Protein AF-A0A0J1IHY6-F1 (afdb_monomer_lite)

Secondary structure (DSSP, 8-state):
--HHHHHHHHHHHHHHHHHHHHHHHH---HHHHHHHHHHHHHHHHHHHHHHHHHHHHHHHHT---HHHHHHHHHHHHHHHHHHHHHHHHHHH-TTSS--

Structure (mmCIF, N/CA/C/O backbone):
data_AF-A0A0J1IHY6-F1
#
_entry.id   AF-A0A0J1IHY6-F1
#
loop_
_atom_site.group_PDB
_atom_site.id
_atom_site.type_symbol
_atom_site.label_atom_id
_atom_site.label_alt_id
_atom_site.label_comp_id
_atom_site.label_asym_id
_atom_site.label_entity_id
_atom_site.label_seq_id
_atom_site.pdbx_PDB_ins_code
_atom_site.Cartn_x
_atom_site.Cartn_y
_atom_site.Cartn_z
_atom_site.occupancy
_atom_site.B_iso_or_equiv
_atom_site.auth_seq_id
_atom_site.auth_comp_id
_atom_site.auth_asym_id
_atom_site.auth_atom_id
_atom_site.pdbx_PDB_model_num
ATOM 1 N N . MET A 1 1 ? -0.834 1.357 20.479 1.00 64.69 1 MET A N 1
ATOM 2 C CA . MET A 1 1 ? -0.665 2.469 19.507 1.00 64.69 1 MET A CA 1
ATOM 3 C C . MET A 1 1 ? -2.043 2.959 19.083 1.00 64.69 1 MET A C 1
ATOM 5 O O .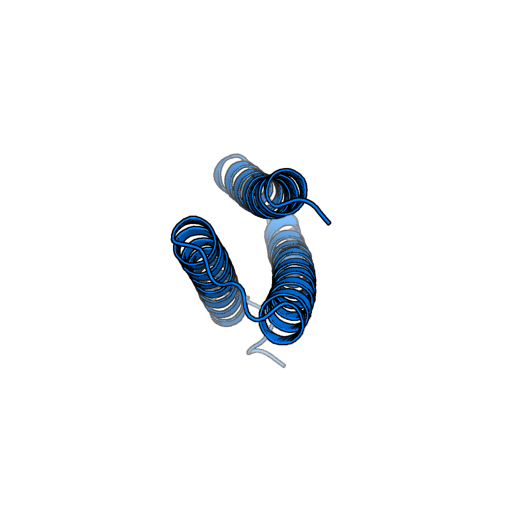 MET A 1 1 ? -2.899 2.114 18.857 1.00 64.69 1 MET A O 1
ATOM 9 N N . SER A 1 2 ? -2.301 4.270 19.049 1.00 80.19 2 SER A N 1
ATOM 10 C CA . SER A 1 2 ? -3.648 4.787 18.749 1.00 80.19 2 SER A CA 1
ATOM 11 C C . SER A 1 2 ? -4.038 4.577 17.280 1.00 80.19 2 SER A C 1
ATOM 13 O O . SER A 1 2 ? -3.172 4.543 16.405 1.00 80.19 2 SER A O 1
ATOM 15 N N . ILE A 1 3 ? -5.344 4.479 17.007 1.00 78.81 3 ILE A N 1
ATOM 16 C CA . ILE A 1 3 ? -5.895 4.321 15.647 1.00 78.81 3 ILE A CA 1
ATOM 17 C C . ILE A 1 3 ? -5.444 5.456 14.709 1.00 78.81 3 ILE A C 1
ATOM 19 O O . ILE A 1 3 ? -5.098 5.207 13.561 1.00 78.81 3 ILE A O 1
ATOM 23 N N . ARG A 1 4 ? -5.328 6.688 15.234 1.00 83.00 4 ARG A N 1
ATOM 24 C CA . ARG A 1 4 ? -4.852 7.867 14.490 1.00 83.00 4 ARG A CA 1
ATOM 25 C C . ARG A 1 4 ? -3.433 7.684 13.956 1.00 83.00 4 ARG A C 1
ATOM 27 O O . ARG A 1 4 ? -3.163 8.039 12.819 1.00 83.00 4 ARG A O 1
ATOM 34 N N . LYS A 1 5 ? -2.538 7.099 14.762 1.00 85.19 5 LYS A N 1
ATOM 35 C CA . LYS A 1 5 ? -1.160 6.824 14.332 1.00 85.19 5 LYS A CA 1
ATOM 36 C C . LYS A 1 5 ? -1.124 5.777 13.217 1.00 85.19 5 LYS A C 1
ATOM 38 O O . LYS A 1 5 ? -0.340 5.921 12.294 1.00 85.19 5 LYS A O 1
ATOM 43 N N . ARG A 1 6 ? -1.988 4.761 13.293 1.00 84.31 6 ARG A N 1
ATOM 44 C CA . ARG A 1 6 ? -2.085 3.689 12.287 1.00 84.31 6 ARG A CA 1
ATOM 45 C C . ARG A 1 6 ? -2.614 4.217 10.951 1.00 84.31 6 ARG A C 1
ATOM 47 O O . ARG A 1 6 ? -2.007 3.955 9.923 1.00 84.31 6 ARG A O 1
ATOM 54 N N . LEU A 1 7 ? -3.669 5.036 10.988 1.00 88.19 7 LEU A N 1
ATOM 55 C CA . LEU A 1 7 ? -4.165 5.766 9.814 1.00 88.19 7 LEU A CA 1
ATOM 56 C C . LEU A 1 7 ? -3.077 6.636 9.185 1.00 88.19 7 LEU A C 1
ATOM 58 O O . LEU A 1 7 ? -2.872 6.583 7.981 1.00 88.19 7 LEU A O 1
ATOM 62 N N . PHE A 1 8 ? -2.365 7.414 10.002 1.00 89.62 8 PHE A N 1
ATOM 63 C CA . PHE A 1 8 ? -1.304 8.286 9.508 1.00 89.62 8 PHE A CA 1
ATOM 64 C C . PHE A 1 8 ? -0.169 7.499 8.842 1.00 89.62 8 PHE A C 1
ATOM 66 O O . PHE A 1 8 ? 0.323 7.909 7.801 1.00 89.62 8 PHE A O 1
ATOM 73 N N . GLN A 1 9 ? 0.220 6.353 9.409 1.00 89.06 9 GLN A N 1
ATOM 74 C CA . GLN A 1 9 ? 1.229 5.478 8.807 1.00 89.06 9 GLN A CA 1
ATOM 75 C C . GLN A 1 9 ? 0.783 4.923 7.453 1.00 89.06 9 GLN A C 1
ATOM 77 O O . GLN A 1 9 ? 1.573 4.961 6.517 1.00 89.06 9 GLN A O 1
ATOM 82 N N . LEU A 1 10 ? -0.460 4.441 7.343 1.00 89.25 10 LEU A N 1
ATOM 83 C CA . LEU A 1 10 ? -1.015 3.968 6.072 1.00 89.25 10 LEU A CA 1
ATOM 84 C C . LEU A 1 10 ? -1.012 5.088 5.022 1.00 89.25 10 LEU A C 1
ATOM 86 O O . LEU A 1 10 ? -0.429 4.925 3.957 1.00 89.25 10 LEU A O 1
ATOM 90 N N . LEU A 1 11 ? -1.559 6.256 5.372 1.00 90.81 11 LEU A N 1
ATOM 91 C CA . LEU A 1 11 ? -1.602 7.417 4.481 1.00 90.81 11 LEU A CA 1
ATOM 92 C C . LEU A 1 11 ? -0.212 7.884 4.049 1.00 90.81 11 LEU A C 1
ATOM 94 O O . LEU A 1 11 ?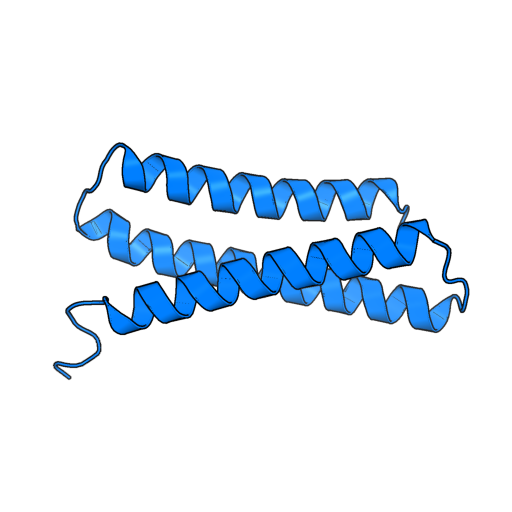 -0.042 8.319 2.917 1.00 90.81 11 LEU A O 1
ATOM 98 N N . LEU A 1 12 ? 0.782 7.804 4.934 1.00 91.81 12 LEU A N 1
ATOM 99 C CA . LEU A 1 12 ? 2.155 8.173 4.606 1.00 91.81 12 LEU A CA 1
ATOM 100 C C . LEU A 1 12 ? 2.753 7.206 3.580 1.00 91.81 12 LEU A C 1
ATOM 102 O O . LEU A 1 12 ? 3.360 7.663 2.617 1.00 91.81 12 LEU A O 1
ATOM 106 N N . VAL A 1 13 ? 2.564 5.895 3.759 1.00 90.56 13 VAL A N 1
ATOM 107 C CA . VAL A 1 13 ? 3.040 4.890 2.793 1.00 90.56 13 VAL A CA 1
ATOM 108 C C . VAL A 1 13 ? 2.348 5.079 1.442 1.00 90.56 13 VAL A C 1
ATOM 110 O O . VAL A 1 13 ? 3.027 5.122 0.418 1.00 90.56 13 VAL A O 1
ATOM 113 N N . ASP A 1 14 ? 1.029 5.276 1.435 1.00 88.94 14 ASP A N 1
ATOM 114 C CA . ASP A 1 14 ? 0.261 5.509 0.208 1.00 88.94 14 ASP A CA 1
ATOM 115 C C . ASP A 1 14 ? 0.679 6.809 -0.492 1.00 88.94 14 ASP A C 1
ATOM 117 O O . ASP A 1 14 ? 0.822 6.842 -1.713 1.00 88.94 14 ASP A O 1
ATOM 121 N N . PHE A 1 15 ? 0.928 7.877 0.269 1.00 92.25 15 PHE A N 1
ATOM 122 C CA . PHE A 1 15 ? 1.404 9.148 -0.272 1.00 92.25 15 PHE A CA 1
ATOM 123 C C . PHE A 1 15 ? 2.787 9.012 -0.909 1.00 92.25 15 PHE A C 1
ATOM 125 O O . PHE A 1 15 ? 2.991 9.492 -2.021 1.00 92.25 15 PHE A O 1
ATOM 132 N N . VAL A 1 16 ? 3.726 8.337 -0.237 1.00 88.75 16 VAL A N 1
ATOM 133 C CA . VAL A 1 16 ? 5.064 8.071 -0.785 1.00 88.75 16 VAL A CA 1
ATOM 134 C C . VAL A 1 16 ? 4.948 7.274 -2.081 1.00 88.75 16 VAL A C 1
ATOM 136 O O . VAL A 1 16 ? 5.522 7.676 -3.091 1.00 88.75 16 VAL A O 1
ATOM 139 N N . TYR A 1 17 ? 4.151 6.204 -2.081 1.00 87.81 17 TYR A N 1
ATOM 140 C CA . TYR A 1 17 ? 3.895 5.386 -3.263 1.00 87.81 17 TYR A CA 1
ATOM 141 C C . TYR A 1 17 ? 3.329 6.204 -4.438 1.00 87.81 17 TYR A C 1
ATOM 143 O O . TYR A 1 17 ? 3.869 6.155 -5.546 1.00 87.81 17 TYR A O 1
ATOM 151 N N . LEU A 1 18 ? 2.289 7.009 -4.198 1.00 87.56 18 LEU A N 1
ATOM 152 C CA . LEU A 1 18 ? 1.681 7.866 -5.221 1.00 87.56 18 LEU A CA 1
ATOM 153 C C . LEU A 1 18 ? 2.652 8.926 -5.744 1.00 87.56 18 LEU A C 1
ATOM 155 O O . LEU A 1 18 ? 2.675 9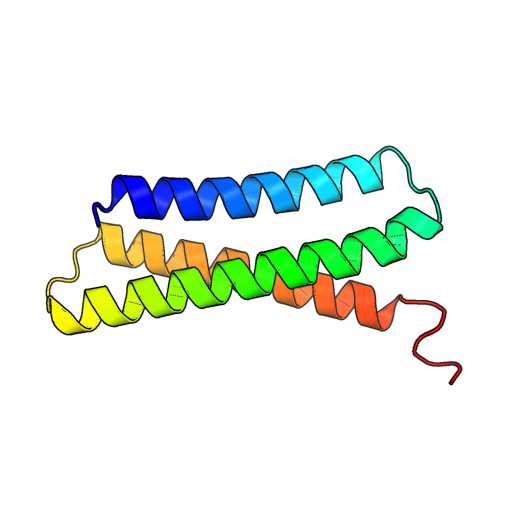.191 -6.944 1.00 87.56 18 LEU A O 1
ATOM 159 N N . LEU A 1 19 ? 3.469 9.513 -4.868 1.00 86.19 19 LEU A N 1
ATOM 160 C CA . LEU A 1 19 ? 4.451 10.529 -5.237 1.00 86.19 19 LEU A CA 1
ATOM 161 C C . LEU A 1 19 ? 5.506 9.967 -6.198 1.00 86.19 19 LEU A C 1
ATOM 163 O O . LEU A 1 19 ? 5.846 10.619 -7.182 1.00 86.19 19 LEU A O 1
ATOM 167 N N . ILE A 1 20 ? 5.975 8.741 -5.968 1.00 80.44 20 ILE A N 1
ATOM 168 C CA . ILE A 1 20 ? 6.930 8.071 -6.864 1.00 80.44 20 ILE A CA 1
ATOM 169 C C . ILE A 1 20 ? 6.289 7.799 -8.227 1.00 80.44 20 ILE A C 1
ATOM 171 O O . ILE A 1 20 ? 6.902 8.056 -9.263 1.00 80.44 20 ILE A O 1
ATOM 175 N N . TYR A 1 21 ? 5.037 7.335 -8.232 1.00 78.94 21 TYR A N 1
ATOM 176 C CA . TYR A 1 21 ? 4.280 7.119 -9.465 1.00 78.94 21 TYR A CA 1
ATOM 177 C C . TYR A 1 21 ? 4.073 8.419 -10.251 1.00 78.94 21 TYR A C 1
ATOM 179 O O . TYR A 1 21 ? 4.216 8.444 -11.472 1.00 78.94 21 TYR A O 1
ATOM 187 N N . PHE A 1 22 ? 3.780 9.516 -9.555 1.00 83.00 22 PHE A N 1
ATOM 188 C CA . PHE A 1 22 ? 3.604 10.833 -10.158 1.00 83.00 22 PHE A CA 1
ATOM 189 C C . PHE A 1 22 ? 4.900 11.361 -10.785 1.00 83.00 22 PHE A C 1
ATOM 191 O O . PHE A 1 22 ? 4.884 11.840 -11.918 1.00 83.00 22 PHE A O 1
ATOM 198 N N . ILE A 1 23 ? 6.034 11.215 -10.089 1.00 77.38 23 ILE A N 1
ATOM 199 C CA . ILE A 1 23 ? 7.358 11.585 -10.614 1.00 77.38 23 ILE A CA 1
ATOM 200 C C . ILE A 1 23 ? 7.660 10.822 -11.911 1.00 77.38 23 ILE A C 1
ATOM 202 O O . ILE A 1 23 ? 8.153 11.418 -12.867 1.00 77.38 23 ILE A O 1
ATOM 206 N N . TYR A 1 24 ? 7.320 9.534 -11.972 1.00 72.56 24 TYR A N 1
ATOM 207 C CA . TYR A 1 24 ? 7.532 8.714 -13.165 1.00 72.56 24 TYR A CA 1
ATOM 208 C C . TYR A 1 24 ? 6.689 9.144 -14.364 1.00 72.56 24 TYR A C 1
ATOM 210 O O . TYR A 1 24 ? 7.208 9.213 -15.475 1.00 72.56 24 TYR A O 1
ATOM 218 N N . ILE A 1 25 ? 5.412 9.475 -14.147 1.00 75.19 25 ILE A N 1
ATOM 219 C CA . ILE A 1 25 ? 4.537 9.962 -15.223 1.00 75.19 25 ILE A CA 1
ATOM 220 C C . ILE A 1 25 ? 5.088 11.263 -15.826 1.00 75.19 25 ILE A C 1
ATOM 222 O O . ILE A 1 25 ? 5.017 11.456 -17.036 1.00 75.19 25 ILE A O 1
ATOM 226 N N . ILE A 1 26 ? 5.644 12.150 -14.995 1.00 80.19 26 ILE A N 1
ATOM 227 C CA . ILE A 1 26 ? 6.154 13.457 -15.436 1.00 80.19 26 ILE A CA 1
ATOM 228 C C . ILE A 1 26 ? 7.529 13.351 -16.097 1.00 80.19 26 ILE A C 1
ATOM 230 O O . ILE A 1 26 ? 7.824 14.107 -17.0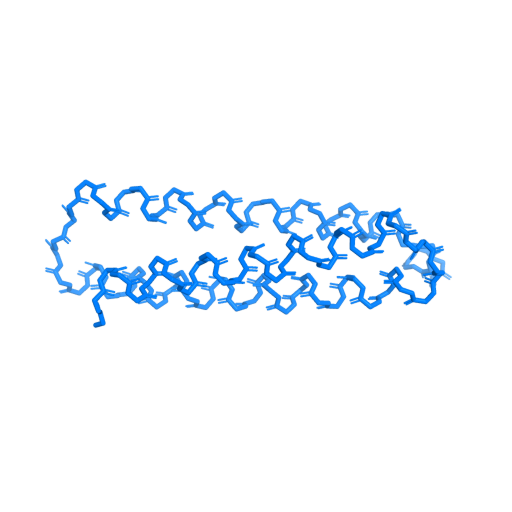21 1.00 80.19 26 ILE A O 1
ATOM 234 N N . SER A 1 27 ? 8.382 12.443 -15.628 1.00 67.81 27 SER A N 1
ATOM 235 C CA . SER A 1 27 ? 9.757 12.312 -16.103 1.00 67.81 27 SER A CA 1
ATOM 236 C C . SER A 1 27 ? 10.102 10.840 -16.339 1.00 67.81 27 SER A C 1
ATOM 238 O O . SER A 1 27 ? 10.712 10.199 -15.475 1.00 67.81 27 SER A O 1
ATOM 240 N N . PRO A 1 28 ? 9.721 10.274 -17.502 1.00 65.38 28 PRO A N 1
ATOM 241 C CA . PRO A 1 28 ? 10.005 8.888 -17.859 1.00 65.38 28 PRO A CA 1
ATOM 242 C C . PRO A 1 28 ? 11.479 8.735 -18.264 1.00 65.38 28 PRO A C 1
ATOM 244 O O . PRO A 1 28 ? 11.824 8.497 -19.420 1.00 65.38 28 PRO A O 1
ATOM 247 N N . ILE A 1 29 ? 12.382 8.909 -17.304 1.00 67.50 29 ILE A N 1
ATOM 248 C CA . ILE A 1 29 ? 13.811 8.657 -17.473 1.00 67.50 29 ILE A CA 1
ATOM 249 C C . ILE A 1 29 ? 14.040 7.156 -17.236 1.00 67.50 29 ILE A C 1
ATOM 251 O O . ILE A 1 29 ? 13.692 6.640 -16.177 1.00 67.50 29 ILE A O 1
ATOM 255 N N . TYR A 1 30 ? 14.630 6.452 -18.208 1.00 59.03 30 TYR A N 1
ATOM 256 C CA . TYR A 1 30 ? 14.797 4.984 -18.219 1.00 59.03 30 TYR A CA 1
ATOM 257 C C . TYR A 1 30 ? 15.371 4.371 -16.913 1.00 59.03 30 TYR A C 1
ATOM 259 O O . TYR A 1 30 ? 14.773 3.428 -16.399 1.00 59.03 30 TYR A O 1
ATOM 267 N N . PRO A 1 31 ? 16.445 4.900 -16.280 1.00 60.75 31 PRO A N 1
ATOM 268 C CA . PRO A 1 31 ? 16.912 4.403 -14.974 1.00 60.75 31 PRO A CA 1
ATOM 269 C C . PRO A 1 31 ? 15.922 4.627 -13.816 1.00 60.75 31 PRO A C 1
ATOM 271 O O . PRO A 1 31 ? 15.960 3.906 -12.818 1.00 60.75 31 PRO A O 1
ATOM 274 N N . GLY A 1 32 ? 14.997 5.579 -13.953 1.00 63.16 32 GLY A N 1
ATOM 275 C CA . GLY A 1 32 ? 13.892 5.779 -13.018 1.00 63.16 32 GLY A CA 1
ATOM 276 C C . GLY A 1 32 ? 12.919 4.599 -12.985 1.00 63.16 32 GLY A C 1
ATOM 277 O O . GLY A 1 32 ? 12.314 4.356 -11.945 1.00 63.16 32 GLY A O 1
ATOM 278 N N . TYR A 1 33 ? 12.826 3.815 -14.066 1.00 70.00 33 TYR A N 1
ATOM 279 C CA . TYR A 1 33 ? 11.975 2.625 -14.123 1.00 70.00 33 TYR A CA 1
ATOM 280 C C . TYR A 1 33 ? 12.401 1.566 -13.099 1.00 70.00 33 TYR A C 1
ATOM 282 O O . TYR A 1 33 ? 11.566 1.058 -12.353 1.00 70.00 33 TYR A O 1
ATOM 290 N N . TYR A 1 34 ? 13.701 1.270 -12.997 1.00 75.69 34 TYR A N 1
ATOM 291 C CA . TYR A 1 34 ? 14.214 0.302 -12.022 1.00 75.69 34 TYR A CA 1
ATOM 292 C C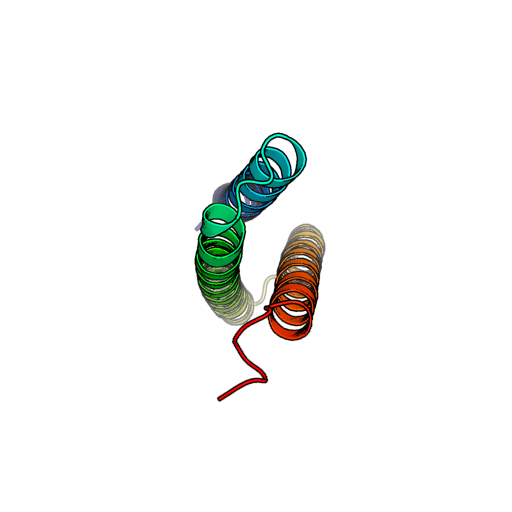 . TYR A 1 34 ? 14.108 0.805 -10.583 1.00 75.69 34 TYR A C 1
ATOM 294 O O . TYR A 1 34 ? 13.713 0.056 -9.686 1.00 75.69 34 TYR A O 1
ATOM 302 N N . LEU A 1 35 ? 14.402 2.091 -10.368 1.00 78.25 35 LEU A N 1
ATOM 303 C CA . LEU A 1 35 ? 14.257 2.724 -9.060 1.00 78.25 35 LEU A CA 1
ATOM 304 C C . LEU A 1 35 ? 12.809 2.635 -8.556 1.00 78.25 35 LEU A C 1
ATOM 306 O O . LEU A 1 35 ? 12.577 2.396 -7.374 1.00 78.25 35 LEU A O 1
ATOM 310 N N . LEU A 1 36 ? 11.835 2.772 -9.458 1.00 79.31 36 LEU A N 1
ATOM 311 C CA . LEU A 1 36 ? 10.415 2.712 -9.130 1.00 79.31 36 LEU A CA 1
ATOM 312 C C . LEU A 1 36 ? 9.995 1.338 -8.608 1.00 79.31 36 LEU A C 1
ATOM 314 O O . LEU A 1 36 ? 9.306 1.260 -7.592 1.00 79.31 36 LEU A O 1
ATOM 318 N N . GLY A 1 37 ? 10.460 0.264 -9.250 1.00 79.75 37 GLY A N 1
ATOM 319 C CA . GLY A 1 37 ? 10.236 -1.101 -8.776 1.00 79.75 37 GLY A CA 1
ATOM 320 C C . GLY A 1 37 ? 10.799 -1.323 -7.376 1.00 79.75 37 GLY A C 1
ATOM 321 O O . GLY A 1 37 ? 10.093 -1.821 -6.500 1.00 79.75 37 GLY A O 1
ATOM 322 N N . ILE A 1 38 ? 12.034 -0.873 -7.128 1.00 84.25 38 ILE A N 1
ATOM 323 C CA . ILE A 1 38 ? 12.684 -0.989 -5.814 1.00 84.25 38 ILE A CA 1
ATOM 324 C C . ILE A 1 38 ? 11.879 -0.249 -4.744 1.00 84.25 38 ILE A C 1
ATOM 326 O O . ILE A 1 38 ? 11.594 -0.816 -3.688 1.00 84.25 38 ILE A O 1
ATOM 330 N N . ILE A 1 39 ? 11.481 1.001 -4.996 1.00 86.12 39 ILE A N 1
ATOM 331 C CA . ILE A 1 39 ? 10.753 1.767 -3.982 1.00 86.12 39 ILE A CA 1
ATOM 332 C C . ILE A 1 39 ? 9.337 1.207 -3.779 1.00 86.12 39 ILE A C 1
ATOM 334 O O . ILE A 1 39 ? 8.865 1.170 -2.642 1.00 86.12 39 ILE A O 1
ATOM 338 N N . ASN A 1 40 ? 8.685 0.696 -4.831 1.00 87.94 40 ASN A N 1
ATOM 339 C CA . ASN A 1 40 ? 7.410 -0.010 -4.700 1.00 87.94 40 ASN A CA 1
ATOM 340 C C . ASN A 1 40 ? 7.545 -1.250 -3.797 1.00 87.94 40 ASN A C 1
ATOM 342 O O . ASN A 1 40 ? 6.765 -1.411 -2.862 1.00 87.94 40 ASN A O 1
ATOM 346 N N . ILE A 1 41 ? 8.587 -2.070 -3.989 1.00 88.56 41 ILE A N 1
ATOM 347 C CA . ILE A 1 41 ? 8.877 -3.225 -3.120 1.00 88.56 41 ILE A CA 1
ATOM 348 C C . ILE A 1 41 ? 9.067 -2.784 -1.667 1.00 88.56 41 ILE A C 1
ATOM 350 O O . ILE A 1 41 ? 8.502 -3.389 -0.757 1.00 88.56 41 ILE A O 1
ATOM 354 N N . VAL A 1 42 ? 9.835 -1.718 -1.432 1.00 90.38 42 VAL A N 1
ATOM 355 C CA . VAL A 1 42 ? 10.053 -1.187 -0.079 1.00 90.38 42 VAL A CA 1
ATOM 356 C C . VAL A 1 42 ? 8.731 -0.734 0.548 1.00 90.38 42 VAL A C 1
ATOM 358 O O . VAL A 1 42 ? 8.448 -1.097 1.691 1.00 90.38 42 VAL A O 1
ATOM 361 N N . CYS A 1 43 ? 7.891 -0.004 -0.192 1.00 89.94 43 CYS A N 1
ATOM 362 C CA . CYS A 1 43 ? 6.567 0.421 0.276 1.00 89.94 43 CYS A CA 1
ATOM 363 C C . CYS A 1 43 ? 5.667 -0.778 0.595 1.00 89.94 43 CYS A C 1
ATOM 365 O O . CYS A 1 43 ? 5.023 -0.796 1.644 1.00 89.94 43 CYS A O 1
ATOM 367 N N . LEU A 1 44 ? 5.683 -1.805 -0.253 1.00 91.38 44 LEU A N 1
ATOM 368 C CA . LEU A 1 44 ? 4.916 -3.033 -0.082 1.00 91.38 44 LEU A CA 1
ATOM 369 C C . LEU A 1 44 ? 5.359 -3.822 1.158 1.00 91.38 44 LEU A C 1
ATOM 371 O O . LEU A 1 44 ? 4.516 -4.235 1.955 1.00 91.38 44 LEU A O 1
ATOM 375 N N . ILE A 1 45 ? 6.668 -3.976 1.381 1.00 92.31 45 ILE A N 1
ATOM 376 C CA . ILE A 1 45 ? 7.214 -4.630 2.581 1.00 92.31 45 ILE A CA 1
ATOM 377 C C . ILE A 1 45 ? 6.821 -3.849 3.838 1.00 92.31 45 ILE A C 1
ATOM 379 O O . ILE A 1 45 ? 6.331 -4.440 4.801 1.00 92.31 45 ILE A O 1
ATOM 383 N N . ILE A 1 46 ? 6.993 -2.523 3.840 1.00 92.12 46 ILE A N 1
ATOM 384 C CA . ILE A 1 46 ? 6.614 -1.675 4.978 1.00 92.12 46 ILE A CA 1
ATOM 385 C C . ILE A 1 46 ? 5.105 -1.777 5.238 1.00 92.12 46 ILE A C 1
ATOM 387 O O . ILE A 1 46 ? 4.693 -1.952 6.387 1.00 92.12 46 ILE A O 1
ATOM 391 N N . GLY A 1 47 ? 4.282 -1.726 4.189 1.00 90.75 47 GLY A N 1
ATOM 392 C CA . GLY A 1 47 ? 2.830 -1.881 4.265 1.00 90.75 47 GLY A CA 1
ATOM 393 C C . GLY A 1 47 ? 2.417 -3.222 4.875 1.00 90.75 47 GLY A C 1
ATOM 394 O O . GLY A 1 47 ? 1.609 -3.248 5.805 1.00 90.75 47 GLY A O 1
ATOM 395 N N . LEU A 1 48 ? 3.032 -4.324 4.434 1.00 92.50 48 LEU A N 1
ATOM 396 C CA . LEU A 1 48 ? 2.814 -5.664 4.989 1.00 92.50 48 LEU A CA 1
ATOM 397 C C . LEU A 1 48 ? 3.214 -5.752 6.464 1.00 92.50 48 LEU A C 1
ATOM 399 O O . LEU A 1 48 ? 2.442 -6.255 7.279 1.00 92.50 48 LEU A O 1
ATOM 403 N N . VAL A 1 49 ? 4.387 -5.235 6.837 1.00 92.56 49 VAL A N 1
ATOM 404 C CA . VAL A 1 49 ? 4.850 -5.235 8.235 1.00 92.56 49 VAL A CA 1
ATOM 405 C C . VAL A 1 49 ? 3.886 -4.445 9.121 1.00 92.56 49 VAL A C 1
ATOM 407 O O . VAL A 1 49 ? 3.476 -4.933 10.178 1.00 92.56 49 VAL A O 1
ATOM 410 N N . LEU A 1 50 ? 3.465 -3.255 8.686 1.00 90.44 50 LEU A N 1
ATOM 411 C CA . LEU A 1 50 ? 2.495 -2.436 9.413 1.00 90.44 50 LEU A CA 1
ATOM 412 C C . LEU A 1 50 ? 1.141 -3.139 9.545 1.00 90.44 50 LEU A C 1
ATOM 414 O O . LEU A 1 50 ? 0.546 -3.106 10.625 1.00 90.44 50 LEU A O 1
ATOM 418 N N . PHE A 1 51 ? 0.681 -3.818 8.494 1.00 91.31 51 PHE A N 1
ATOM 419 C CA . PHE A 1 51 ? -0.557 -4.589 8.514 1.00 91.31 51 PHE A CA 1
ATOM 420 C C . PHE A 1 51 ? -0.483 -5.790 9.468 1.00 91.31 51 PHE A C 1
ATOM 422 O O . PHE A 1 51 ? -1.396 -6.012 10.265 1.00 91.31 51 PHE A O 1
ATOM 429 N N . LEU A 1 52 ? 0.633 -6.523 9.483 1.00 90.56 52 LEU A N 1
ATOM 430 C CA . LEU A 1 52 ? 0.852 -7.633 10.416 1.00 90.56 52 LEU A CA 1
ATOM 431 C C . LEU A 1 52 ? 0.915 -7.149 11.871 1.00 90.56 52 LEU A C 1
ATOM 433 O O . LEU A 1 52 ? 0.284 -7.734 12.755 1.00 90.56 52 LEU A O 1
ATOM 437 N N . MET A 1 53 ? 1.617 -6.043 12.138 1.00 88.12 53 MET A N 1
ATOM 438 C CA . MET A 1 53 ? 1.629 -5.403 13.460 1.00 88.12 53 MET A CA 1
ATOM 439 C C . MET A 1 53 ? 0.240 -4.889 13.860 1.00 88.12 53 MET A C 1
ATOM 441 O O . MET A 1 53 ? -0.128 -4.902 15.044 1.00 88.12 53 MET A O 1
ATOM 445 N N . TYR A 1 54 ? -0.543 -4.424 12.886 1.00 87.44 54 TYR A N 1
ATOM 446 C CA . TYR A 1 54 ? -1.921 -4.016 13.087 1.00 87.44 54 TYR A CA 1
ATOM 447 C C . TYR A 1 54 ? -2.785 -5.202 13.528 1.00 87.44 54 TYR A C 1
ATOM 449 O O . TYR A 1 54 ? -3.366 -5.126 14.619 1.00 87.44 54 TYR A O 1
ATOM 457 N N . LEU A 1 55 ? -2.791 -6.281 12.736 1.00 86.38 55 LEU A N 1
ATOM 458 C CA . LEU A 1 55 ? -3.548 -7.515 12.958 1.00 86.38 55 LEU A CA 1
ATOM 459 C C . LEU A 1 55 ? -3.190 -8.170 14.286 1.00 86.38 55 LEU A C 1
ATOM 461 O O . LEU A 1 55 ? -4.083 -8.453 15.083 1.00 86.38 55 LEU A O 1
ATOM 465 N N . LYS A 1 56 ? -1.892 -8.330 14.576 1.00 85.44 56 LYS A N 1
ATOM 466 C CA . LYS A 1 56 ? -1.418 -8.890 15.849 1.00 85.44 56 LYS A CA 1
ATOM 467 C C . LYS A 1 56 ? -2.024 -8.142 17.034 1.00 85.44 56 LYS A C 1
ATOM 469 O O . LYS A 1 56 ? -2.531 -8.756 17.964 1.00 85.44 56 LYS A O 1
ATOM 474 N N . ASN A 1 57 ? -2.025 -6.811 16.985 1.00 82.62 57 ASN A N 1
ATOM 475 C CA . ASN A 1 57 ? -2.587 -5.998 18.059 1.00 82.62 57 ASN A CA 1
ATOM 476 C C . ASN A 1 57 ? -4.125 -6.070 18.128 1.00 82.62 57 ASN A C 1
ATOM 478 O O . ASN A 1 57 ? -4.683 -6.035 19.221 1.00 82.62 57 ASN A O 1
ATOM 482 N N . ALA A 1 58 ? -4.812 -6.166 16.987 1.00 79.69 58 ALA A N 1
ATOM 483 C CA . ALA A 1 58 ? -6.269 -6.296 16.941 1.00 79.69 58 ALA A CA 1
ATOM 484 C C . ALA A 1 58 ? -6.739 -7.638 17.536 1.00 79.69 58 ALA A C 1
ATOM 486 O O . ALA A 1 58 ? -7.667 -7.662 18.347 1.00 79.69 58 ALA A O 1
ATOM 487 N N . ILE A 1 59 ? -6.037 -8.732 17.215 1.00 80.69 59 ILE A N 1
ATOM 488 C CA . ILE A 1 59 ? -6.288 -10.074 17.760 1.00 80.69 59 ILE A CA 1
ATOM 489 C C . ILE A 1 59 ? -6.075 -10.091 19.281 1.00 80.69 59 ILE A C 1
ATOM 491 O O . ILE A 1 59 ? -6.934 -10.584 20.010 1.00 80.69 59 ILE A O 1
ATOM 495 N N . THR A 1 60 ? -4.982 -9.499 19.780 1.00 79.56 60 THR A N 1
ATOM 496 C CA . THR A 1 60 ? -4.677 -9.465 21.222 1.00 79.56 60 THR A CA 1
ATOM 497 C C . THR A 1 60 ? -5.715 -8.690 22.035 1.00 79.56 60 THR A C 1
ATOM 499 O O . THR A 1 60 ? -6.045 -9.086 23.148 1.00 79.56 60 THR A O 1
ATOM 502 N N . ILE A 1 61 ? -6.244 -7.583 21.503 1.00 74.38 61 ILE A N 1
ATOM 503 C CA . ILE A 1 61 ? -7.150 -6.695 22.252 1.00 74.38 61 ILE A CA 1
ATOM 504 C C . ILE A 1 61 ? -8.622 -7.158 22.157 1.00 74.38 61 ILE A C 1
ATOM 506 O O . ILE A 1 61 ? -9.453 -6.689 22.935 1.00 74.38 61 ILE A O 1
ATOM 510 N N . LYS A 1 62 ? -8.963 -8.085 21.241 1.00 68.19 62 LYS A N 1
ATOM 511 C CA . LYS A 1 62 ? -10.327 -8.621 21.007 1.00 68.19 62 LYS A CA 1
ATOM 512 C C . LYS A 1 62 ? -11.431 -7.551 20.898 1.00 68.19 62 LYS A C 1
ATOM 514 O O . LYS A 1 62 ? -12.601 -7.822 21.148 1.00 68.19 62 LYS A O 1
ATOM 519 N N . LYS A 1 63 ? -11.083 -6.321 20.511 1.00 65.25 63 LYS A N 1
ATOM 520 C CA . LYS A 1 63 ? -12.037 -5.237 20.244 1.00 65.25 63 LYS A CA 1
ATOM 521 C C . LYS A 1 63 ? -11.887 -4.819 18.793 1.00 65.25 63 LYS A C 1
ATOM 523 O O . LYS A 1 63 ? -10.993 -4.044 18.478 1.00 65.25 63 LYS A O 1
ATOM 528 N N . PHE A 1 64 ? -12.771 -5.328 17.945 1.00 70.00 64 PHE A N 1
ATOM 529 C CA . PHE A 1 64 ? -12.942 -4.844 16.581 1.00 70.00 64 PHE A CA 1
ATOM 530 C C . PHE A 1 64 ? -14.051 -3.796 16.576 1.00 70.00 64 PHE A C 1
ATOM 532 O O . PHE A 1 64 ? -15.212 -4.111 16.832 1.00 70.00 64 PHE A O 1
ATOM 539 N N . LYS A 1 65 ? -13.697 -2.534 16.333 1.00 77.62 65 LYS A N 1
ATOM 540 C CA . LYS A 1 65 ? -14.675 -1.471 16.065 1.00 77.62 65 LYS A CA 1
ATOM 541 C C . LYS A 1 65 ? -14.887 -1.336 14.558 1.00 77.62 65 LYS A C 1
ATOM 543 O O . LYS A 1 65 ? -14.040 -1.740 13.773 1.00 77.62 65 LYS A O 1
ATOM 548 N N . SER A 1 66 ? -15.958 -0.679 14.122 1.00 78.38 66 SER A N 1
ATOM 549 C CA . SER A 1 66 ? -16.199 -0.443 12.687 1.00 78.38 66 SER A CA 1
ATOM 550 C C . SER A 1 66 ? -15.034 0.286 11.999 1.00 78.38 66 SER A C 1
ATOM 552 O O . SER A 1 66 ? -14.710 0.003 10.853 1.00 78.38 66 SER A O 1
ATOM 554 N N . VAL A 1 67 ? -14.336 1.170 12.723 1.00 78.38 67 VAL A N 1
ATOM 555 C CA . VAL A 1 67 ? -13.137 1.876 12.229 1.00 78.38 67 VAL A CA 1
ATOM 556 C C . VAL A 1 67 ? -11.979 0.914 11.926 1.00 78.38 67 VAL A C 1
ATOM 558 O O . VAL A 1 67 ? -11.207 1.161 11.006 1.00 78.38 67 VAL A O 1
ATOM 561 N N . ASP A 1 68 ? -11.872 -0.197 12.657 1.00 81.56 68 ASP A N 1
ATOM 562 C CA . ASP A 1 68 ? -10.869 -1.239 12.417 1.00 81.56 68 ASP A CA 1
ATOM 563 C C . ASP A 1 68 ? -11.132 -1.986 11.105 1.00 81.56 68 ASP A C 1
ATOM 565 O O . ASP A 1 68 ? -10.195 -2.330 10.387 1.00 81.56 68 ASP A O 1
ATOM 569 N N . ILE A 1 69 ? -12.405 -2.163 10.740 1.00 84.06 69 ILE A N 1
ATOM 570 C CA . ILE A 1 69 ? -12.802 -2.758 9.458 1.00 84.06 69 ILE A CA 1
ATOM 571 C C . ILE A 1 69 ? -12.366 -1.848 8.305 1.00 84.06 69 ILE A C 1
ATOM 573 O O . ILE A 1 69 ? -11.703 -2.316 7.384 1.00 84.06 69 ILE A O 1
ATOM 577 N N . PHE A 1 70 ? -12.651 -0.543 8.390 1.00 86.25 70 PHE A N 1
ATOM 578 C CA . PHE A 1 70 ? -12.177 0.432 7.399 1.00 86.25 70 PHE A CA 1
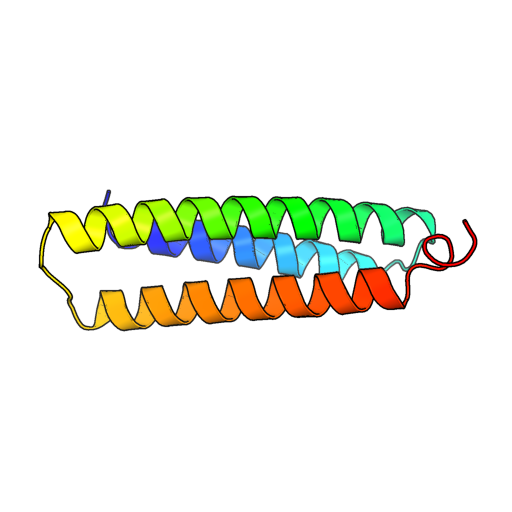ATOM 579 C C . PHE A 1 70 ? -10.654 0.434 7.275 1.00 86.25 70 PHE A C 1
ATOM 581 O O . PHE A 1 70 ? -10.128 0.458 6.166 1.00 86.25 70 PHE A O 1
ATOM 588 N N . LEU A 1 71 ? -9.944 0.367 8.403 1.00 88.00 71 LEU A N 1
ATOM 589 C CA . LEU A 1 71 ? -8.486 0.323 8.406 1.00 88.00 71 LEU A CA 1
ATOM 590 C C . LEU A 1 71 ? -7.953 -0.942 7.723 1.00 88.00 71 LEU A C 1
ATOM 592 O O . LEU A 1 71 ? -7.005 -0.877 6.948 1.00 88.00 71 LEU A O 1
ATOM 596 N N . THR A 1 72 ? -8.583 -2.083 8.005 1.00 88.94 72 THR A N 1
ATOM 597 C CA . THR A 1 72 ? -8.238 -3.383 7.420 1.00 88.94 72 THR A CA 1
ATOM 598 C C . THR A 1 72 ? -8.443 -3.367 5.910 1.00 88.94 72 THR A C 1
ATOM 600 O O . THR A 1 72 ? -7.543 -3.753 5.170 1.00 88.94 72 THR A O 1
ATOM 603 N N . ILE A 1 73 ? -9.595 -2.873 5.449 1.00 91.31 73 ILE A N 1
ATOM 604 C CA . ILE A 1 73 ? -9.898 -2.728 4.021 1.00 91.31 73 ILE A CA 1
ATOM 605 C C . ILE A 1 73 ? -8.890 -1.783 3.357 1.00 91.31 73 ILE A C 1
ATOM 607 O O . ILE A 1 73 ? -8.376 -2.113 2.295 1.00 91.31 73 ILE A O 1
ATOM 611 N N . GLY A 1 74 ? -8.553 -0.659 3.998 1.00 90.06 74 GLY A N 1
ATOM 612 C CA . GLY A 1 74 ? -7.544 0.278 3.499 1.00 90.06 74 GLY A CA 1
ATOM 613 C C . GLY A 1 74 ? -6.183 -0.386 3.285 1.00 90.06 74 GLY A C 1
ATOM 614 O O . GLY A 1 74 ? -5.652 -0.337 2.183 1.00 90.06 74 GLY A O 1
ATOM 615 N N . TYR A 1 75 ? -5.666 -1.095 4.295 1.00 91.12 75 TYR A N 1
ATOM 616 C CA . TYR A 1 75 ? -4.419 -1.855 4.153 1.00 91.12 75 TYR A CA 1
ATOM 617 C C . TYR A 1 75 ? -4.486 -2.889 3.024 1.00 91.12 75 TYR A C 1
ATOM 619 O O . TYR A 1 75 ? -3.539 -2.997 2.250 1.00 91.12 75 TYR A O 1
ATOM 627 N N . LEU A 1 76 ? -5.587 -3.641 2.914 1.00 93.00 76 LEU A N 1
ATOM 628 C CA . LEU A 1 76 ? -5.751 -4.648 1.863 1.00 93.00 76 LEU A CA 1
ATOM 629 C C . LEU A 1 76 ? -5.755 -4.023 0.466 1.00 93.00 76 LEU A C 1
ATOM 631 O O . LEU A 1 76 ? -5.088 -4.546 -0.421 1.00 93.00 76 LEU A O 1
ATOM 635 N N . ILE A 1 77 ? -6.460 -2.904 0.277 1.00 93.62 77 ILE A N 1
ATOM 636 C CA . ILE A 1 77 ? -6.489 -2.175 -0.996 1.00 93.62 77 ILE A CA 1
ATOM 637 C C . ILE A 1 77 ? -5.087 -1.674 -1.350 1.00 93.62 77 ILE A C 1
ATOM 639 O O . ILE A 1 77 ? -4.626 -1.932 -2.460 1.00 93.62 77 ILE A O 1
ATOM 643 N N . SER A 1 78 ? -4.384 -1.023 -0.419 1.00 92.12 78 SER A N 1
ATOM 644 C CA . SER A 1 78 ? -3.029 -0.514 -0.664 1.00 92.12 78 SER A CA 1
ATOM 645 C C . SER A 1 78 ? -2.058 -1.637 -1.023 1.00 92.12 78 SER A C 1
ATOM 647 O O . SER A 1 78 ? -1.359 -1.548 -2.031 1.00 92.12 78 SER A O 1
ATOM 649 N N . ILE A 1 79 ? -2.065 -2.737 -0.261 1.00 93.00 79 ILE A N 1
ATOM 650 C CA . ILE A 1 79 ? -1.221 -3.908 -0.536 1.00 93.00 79 ILE A CA 1
ATOM 651 C C . ILE A 1 79 ? -1.564 -4.510 -1.901 1.00 93.00 79 ILE A C 1
ATOM 653 O O . ILE A 1 79 ? -0.655 -4.837 -2.664 1.00 93.00 79 ILE A O 1
ATOM 657 N N . PHE A 1 80 ? -2.850 -4.648 -2.230 1.00 93.44 80 PHE A N 1
ATOM 658 C CA . PHE A 1 80 ? -3.285 -5.209 -3.507 1.00 93.44 80 PHE A CA 1
ATOM 659 C C . PHE A 1 80 ? -2.835 -4.346 -4.689 1.00 93.44 80 PHE A C 1
ATOM 661 O O . PHE A 1 80 ? -2.285 -4.875 -5.652 1.00 93.44 80 PHE A O 1
ATOM 668 N N . ILE A 1 81 ? -2.994 -3.022 -4.596 1.00 91.38 81 ILE A N 1
ATOM 669 C CA . ILE A 1 81 ? -2.553 -2.080 -5.633 1.00 91.38 81 ILE A CA 1
ATOM 670 C C . ILE A 1 81 ? -1.034 -2.139 -5.805 1.00 91.38 81 ILE A C 1
ATOM 672 O O . ILE A 1 81 ? -0.573 -2.302 -6.931 1.00 91.38 81 ILE A O 1
ATOM 676 N N . MET A 1 82 ? -0.262 -2.057 -4.716 1.00 90.25 82 MET A N 1
ATOM 677 C CA . MET A 1 82 ? 1.206 -2.125 -4.770 1.00 90.25 82 MET A CA 1
ATOM 678 C C . MET A 1 82 ? 1.694 -3.466 -5.336 1.00 90.25 82 MET A C 1
ATOM 680 O O . MET A 1 82 ? 2.648 -3.507 -6.111 1.00 90.25 82 MET A O 1
ATOM 684 N N . SER A 1 83 ? 1.016 -4.569 -4.994 1.00 91.44 83 SER A N 1
ATOM 685 C CA . SER A 1 83 ? 1.331 -5.903 -5.522 1.00 91.44 83 SER A CA 1
ATOM 686 C C . SER A 1 83 ? 1.043 -5.984 -7.017 1.00 91.44 83 SER A C 1
ATOM 688 O O . SER A 1 83 ? 1.873 -6.468 -7.782 1.00 91.44 83 SER A O 1
ATOM 690 N N . TYR A 1 84 ? -0.117 -5.484 -7.449 1.00 89.56 84 TYR A N 1
ATOM 691 C CA . TYR A 1 84 ? -0.492 -5.445 -8.857 1.00 89.56 84 TYR A CA 1
ATOM 692 C C . TYR A 1 84 ? 0.507 -4.624 -9.675 1.00 89.56 84 TYR A C 1
ATOM 694 O O . TYR A 1 84 ? 0.995 -5.091 -10.701 1.00 89.56 84 TYR A O 1
ATOM 702 N N . THR A 1 85 ? 0.871 -3.429 -9.208 1.00 86.56 85 THR A N 1
ATOM 703 C CA . THR A 1 85 ? 1.839 -2.585 -9.917 1.00 86.56 85 THR A CA 1
ATOM 704 C C . THR A 1 85 ? 3.242 -3.161 -9.902 1.00 86.56 85 THR A C 1
ATOM 706 O O . THR A 1 85 ? 3.957 -3.012 -10.888 1.00 86.56 85 THR A O 1
ATOM 709 N N . PHE A 1 86 ? 3.626 -3.881 -8.847 1.00 86.06 86 PHE A N 1
ATOM 710 C CA . PHE A 1 86 ? 4.872 -4.637 -8.831 1.00 86.06 86 PHE A CA 1
ATOM 711 C C . PHE A 1 86 ? 4.877 -5.751 -9.885 1.00 86.06 86 PHE A C 1
ATOM 713 O O . PHE A 1 86 ? 5.850 -5.875 -10.621 1.00 86.06 86 PHE A O 1
ATOM 720 N N . ILE A 1 87 ? 3.788 -6.515 -10.016 1.00 86.50 87 ILE A N 1
ATOM 721 C CA . ILE A 1 87 ? 3.663 -7.561 -11.045 1.00 86.50 87 ILE A CA 1
ATOM 722 C C . ILE A 1 87 ? 3.733 -6.950 -12.446 1.00 86.50 87 ILE A C 1
ATOM 724 O O . ILE A 1 87 ? 4.463 -7.455 -13.293 1.00 86.50 87 ILE A O 1
ATOM 728 N N . VAL A 1 88 ? 3.017 -5.847 -12.688 1.00 83.88 88 VAL A N 1
ATOM 729 C CA . VAL A 1 88 ? 3.082 -5.115 -13.962 1.00 83.88 88 VAL A CA 1
ATOM 730 C C . VAL A 1 88 ? 4.516 -4.660 -14.234 1.00 83.88 88 VAL A C 1
ATOM 732 O O . VAL A 1 88 ? 5.047 -4.919 -15.307 1.00 83.88 88 VAL A O 1
ATOM 735 N N . TRP A 1 89 ? 5.180 -4.045 -13.259 1.00 82.00 89 TRP A N 1
ATOM 736 C CA . TRP A 1 89 ? 6.578 -3.647 -13.395 1.00 82.00 89 TRP A CA 1
ATOM 737 C C . TRP A 1 89 ? 7.499 -4.834 -13.723 1.00 82.00 89 TRP A C 1
ATOM 739 O O . TRP A 1 89 ? 8.366 -4.720 -14.580 1.00 82.00 89 TRP A O 1
ATOM 749 N N . LEU A 1 90 ? 7.282 -5.997 -13.109 1.00 80.50 90 LEU A N 1
ATOM 750 C CA . LEU A 1 90 ? 8.082 -7.200 -13.353 1.00 80.50 90 LEU A CA 1
ATOM 751 C C . LEU A 1 90 ? 7.840 -7.776 -14.760 1.00 80.50 90 LEU A C 1
ATOM 753 O O . LEU A 1 90 ? 8.785 -8.199 -15.417 1.00 80.50 90 LEU A O 1
ATOM 757 N N . LEU A 1 91 ? 6.597 -7.741 -15.250 1.00 79.44 91 LEU A N 1
ATOM 758 C CA . LEU A 1 91 ? 6.227 -8.207 -16.594 1.00 79.44 91 LEU A CA 1
ATOM 759 C C . LEU A 1 91 ? 6.739 -7.297 -17.718 1.00 79.44 91 LEU A C 1
ATOM 761 O O . LEU A 1 91 ? 7.056 -7.786 -18.798 1.00 79.44 91 LEU A O 1
ATOM 765 N N . PHE A 1 92 ? 6.800 -5.987 -17.478 1.00 75.19 92 PHE A N 1
ATOM 766 C CA . PHE A 1 92 ? 7.240 -4.994 -18.465 1.00 75.19 92 PHE A CA 1
ATOM 767 C C . PHE A 1 92 ? 8.695 -4.537 -18.264 1.00 75.19 92 PHE A C 1
ATOM 769 O O . PHE A 1 92 ? 9.164 -3.658 -18.985 1.00 75.19 92 PHE A O 1
ATOM 776 N N . SER A 1 93 ? 9.405 -5.146 -17.310 1.00 71.00 93 SER A N 1
ATOM 777 C CA . SER A 1 93 ? 10.843 -5.006 -17.087 1.00 71.00 93 SER A CA 1
ATOM 778 C C . SER A 1 93 ? 11.611 -5.612 -18.271 1.00 71.00 93 SER A C 1
ATOM 780 O O . SER A 1 93 ? 11.575 -6.834 -18.444 1.00 71.00 93 SER A O 1
ATOM 782 N N . PRO A 1 94 ? 12.296 -4.796 -19.101 1.00 60.81 94 PRO A N 1
ATOM 783 C CA . PRO A 1 94 ? 12.909 -5.255 -20.353 1.00 60.81 94 PRO A CA 1
ATOM 784 C C . PRO A 1 94 ? 13.988 -6.335 -20.176 1.00 60.81 94 PRO A C 1
ATOM 786 O O . PRO A 1 94 ? 14.230 -7.114 -21.098 1.00 60.81 94 PRO A O 1
ATOM 789 N N . ASP A 1 95 ? 14.613 -6.404 -18.995 1.00 61.50 95 ASP A N 1
ATOM 790 C CA . ASP A 1 95 ? 15.833 -7.193 -18.783 1.00 61.50 95 ASP A CA 1
ATOM 791 C C . ASP A 1 95 ? 15.622 -8.465 -17.937 1.00 61.50 95 ASP A C 1
ATOM 793 O O . ASP A 1 95 ? 16.525 -9.290 -17.847 1.00 61.50 95 ASP A O 1
ATOM 797 N N . TRP A 1 96 ? 14.445 -8.681 -17.330 1.00 53.16 96 TRP A N 1
ATOM 798 C CA . TRP A 1 96 ? 14.210 -9.858 -16.465 1.00 53.16 96 TRP A CA 1
ATOM 799 C C . TRP A 1 96 ? 13.920 -11.164 -17.221 1.00 53.16 96 TRP A C 1
ATOM 801 O O . TRP A 1 96 ? 14.110 -12.239 -16.658 1.00 53.16 96 TRP A O 1
ATOM 811 N N . PHE A 1 97 ? 13.481 -11.092 -18.481 1.00 51.19 97 PHE A N 1
ATOM 812 C CA . PHE A 1 97 ? 13.178 -12.272 -19.311 1.00 51.19 97 PHE A CA 1
ATOM 813 C C . PHE A 1 97 ? 14.289 -12.644 -20.305 1.00 51.19 97 PHE A C 1
ATOM 815 O O . PHE A 1 97 ? 14.168 -13.660 -20.982 1.00 51.19 97 PHE A O 1
ATOM 822 N N . ASN A 1 98 ? 15.360 -11.848 -20.387 1.00 48.69 98 ASN A N 1
ATOM 823 C CA . ASN A 1 98 ? 16.492 -12.066 -21.299 1.00 48.69 98 ASN A CA 1
ATOM 824 C C . ASN A 1 98 ? 17.750 -12.613 -20.588 1.00 48.69 98 ASN A C 1
ATOM 826 O O . ASN A 1 98 ? 18.851 -12.487 -21.124 1.00 48.69 98 ASN A O 1
ATOM 830 N N . GLY A 1 99 ? 17.590 -13.175 -19.384 1.00 47.62 99 GLY A N 1
ATOM 831 C CA . GLY A 1 99 ? 18.652 -13.888 -18.664 1.00 47.62 99 GLY A CA 1
ATOM 832 C C . GLY A 1 99 ? 18.915 -15.274 -19.233 1.00 47.62 99 GLY A C 1
ATOM 833 O O . GLY A 1 99 ? 17.923 -15.999 -19.470 1.00 47.62 99 GLY A O 1
#

Sequence (99 aa):
MSIRKRLFQLLLVDFVYLLIYFIYIISPIYPGYYLLGIINIVCLIIGLVLFLMYLKNAITIKKFKSVDIFLTIGYLISIFIMSYTFIVWLLFSPDWFNG

Radius of gyration: 15.88 Å; chains: 1; bounding box: 35×27×44 Å

Organism: Niallia circulans (NCBI:txid1397)

Foldseek 3Di:
DDPVVLVVQLVVLVVVLVVLVVVCVVDVDPVSLVVNLVSLVVSLVSLVVSLVVLVVVCVVVVDDDPSSVVSNVSSVVSNVVSVVVNVVSCVPVPVNVVD

pLDDT: mean 81.49, std 10.9, range [47.62, 93.62]